Protein AF-A0A316NZL2-F1 (afdb_monomer_lite)

Foldseek 3Di:
DDDQDDKFWFDDQDPVVRFGQGPVRWTWDDDDDQWTWTDDDDDAQTWIWGWDADPVRIIITTTAWGDDGPWTAGPPPRDTDDD

pLDDT: mean 90.19, std 10.27, range [46.5, 97.81]

Secondary structure (DSSP, 8-state):
-------EEE-EE-TTT--EE-TT--EEEEEETTEEEESS---TTPEEEEEEE-TTS-EEEEEEEEEETTEEEETTT--EE--

Structure (mmCIF, N/CA/C/O backbone):
data_AF-A0A316NZL2-F1
#
_entry.id   AF-A0A316NZL2-F1
#
loop_
_atom_site.group_PDB
_atom_site.id
_atom_site.type_symbol
_atom_site.label_atom_id
_atom_site.label_alt_id
_atom_site.label_comp_id
_atom_site.label_asym_id
_atom_site.label_entity_id
_atom_site.label_seq_id
_atom_site.pdbx_PDB_ins_code
_atom_site.Cartn_x
_atom_site.Cartn_y
_atom_site.Cartn_z
_atom_site.occupancy
_atom_site.B_iso_or_equiv
_atom_site.auth_seq_id
_atom_site.auth_comp_id
_atom_site.auth_asym_id
_atom_site.auth_atom_id
_atom_site.pdbx_PDB_model_num
ATOM 1 N N . MET A 1 1 ? -19.055 -12.769 2.082 1.00 46.50 1 MET A N 1
ATOM 2 C CA . MET A 1 1 ? -17.599 -12.612 2.289 1.00 46.50 1 MET A CA 1
ATOM 3 C C . MET A 1 1 ? -17.188 -11.389 1.492 1.00 46.50 1 MET A C 1
ATOM 5 O O . MET A 1 1 ? -17.596 -11.310 0.343 1.00 46.50 1 MET A O 1
ATOM 9 N N . ALA A 1 2 ? -16.547 -10.397 2.111 1.00 52.78 2 ALA A N 1
ATOM 10 C CA . ALA A 1 2 ? -16.137 -9.191 1.394 1.00 52.78 2 ALA A CA 1
ATOM 11 C C . ALA A 1 2 ? -14.998 -9.554 0.434 1.00 52.78 2 ALA A C 1
ATOM 13 O O . ALA A 1 2 ? -14.031 -10.193 0.850 1.00 52.78 2 ALA A O 1
ATOM 14 N N . ASP A 1 3 ? -15.154 -9.206 -0.840 1.00 59.91 3 ASP A N 1
ATOM 15 C CA . ASP A 1 3 ? -14.090 -9.328 -1.830 1.00 59.91 3 ASP A CA 1
ATOM 16 C C . ASP A 1 3 ? -12.917 -8.425 -1.414 1.00 59.91 3 ASP A C 1
ATOM 18 O O . ASP A 1 3 ? -13.125 -7.281 -1.001 1.00 59.91 3 ASP A O 1
ATOM 22 N N . ARG A 1 4 ? -11.689 -8.956 -1.460 1.00 67.94 4 ARG A N 1
ATOM 23 C CA . ARG A 1 4 ? -10.470 -8.237 -1.054 1.00 67.94 4 ARG A CA 1
ATOM 24 C C . ARG A 1 4 ? -10.114 -7.122 -2.040 1.00 67.94 4 ARG A C 1
ATOM 26 O O . ARG A 1 4 ? -9.308 -6.272 -1.693 1.00 67.94 4 ARG A O 1
ATOM 33 N N . GLY A 1 5 ? -10.727 -7.097 -3.222 1.00 73.00 5 GLY A N 1
ATOM 34 C CA . GLY A 1 5 ? -10.265 -6.278 -4.336 1.00 73.00 5 GLY A CA 1
ATOM 35 C C . GLY A 1 5 ? -9.083 -6.944 -5.055 1.00 73.00 5 GLY A C 1
ATOM 36 O O . GLY A 1 5 ? -8.544 -7.945 -4.572 1.00 73.00 5 GLY A O 1
ATOM 37 N N . PRO A 1 6 ? -8.699 -6.429 -6.232 1.00 86.12 6 PRO A N 1
ATOM 38 C CA . PRO A 1 6 ? -7.695 -7.064 -7.078 1.00 86.12 6 PRO A CA 1
ATOM 39 C C . PRO A 1 6 ? -6.290 -7.011 -6.461 1.00 86.12 6 PRO A C 1
ATOM 41 O O . PRO A 1 6 ? -5.944 -6.079 -5.734 1.00 86.12 6 PRO A O 1
ATOM 44 N N . GLU A 1 7 ? -5.465 -8.008 -6.788 1.00 91.69 7 GLU A N 1
ATOM 45 C CA . GLU A 1 7 ? -4.018 -7.936 -6.561 1.00 91.69 7 GLU A CA 1
ATOM 46 C C . GLU A 1 7 ? -3.396 -6.898 -7.504 1.00 91.69 7 GLU A C 1
ATOM 48 O O . GLU A 1 7 ? -3.844 -6.741 -8.641 1.00 91.69 7 GLU A O 1
ATOM 53 N N . ILE A 1 8 ? -2.352 -6.212 -7.038 1.00 94.62 8 ILE A N 1
ATOM 54 C CA . ILE A 1 8 ? -1.652 -5.169 -7.792 1.00 94.62 8 ILE A CA 1
ATOM 55 C C . ILE A 1 8 ? -0.234 -5.660 -8.102 1.00 94.62 8 ILE A C 1
ATOM 57 O O . ILE A 1 8 ? 0.605 -5.717 -7.196 1.00 94.62 8 ILE A O 1
ATOM 61 N N . PRO A 1 9 ? 0.057 -6.049 -9.354 1.00 95.50 9 PRO A N 1
ATOM 62 C CA . PRO A 1 9 ? 1.409 -6.390 -9.772 1.00 95.50 9 PRO A CA 1
ATOM 63 C C . PRO A 1 9 ? 2.324 -5.166 -9.738 1.00 95.50 9 PRO A C 1
ATOM 65 O O . PRO A 1 9 ? 1.967 -4.104 -10.247 1.00 95.50 9 PRO A O 1
ATOM 68 N N . ILE A 1 10 ? 3.520 -5.333 -9.178 1.00 95.75 10 ILE A N 1
ATOM 69 C CA . ILE A 1 10 ? 4.559 -4.304 -9.175 1.00 95.75 10 ILE A CA 1
ATOM 70 C C . ILE A 1 10 ? 5.532 -4.575 -10.315 1.00 95.75 10 ILE A C 1
ATOM 72 O O . ILE A 1 10 ? 6.127 -5.651 -10.399 1.00 95.75 10 ILE A O 1
ATOM 76 N N . GLU A 1 11 ? 5.695 -3.587 -11.193 1.00 95.50 11 GLU A N 1
ATOM 77 C CA . GLU A 1 11 ? 6.552 -3.698 -12.375 1.00 95.50 11 GLU A CA 1
ATOM 78 C C . GLU A 1 11 ? 7.974 -3.217 -12.110 1.00 95.50 11 GLU A C 1
ATOM 80 O O . GLU A 1 11 ? 8.933 -3.752 -12.670 1.00 95.50 11 GLU A O 1
ATOM 85 N N . ARG A 1 12 ? 8.129 -2.197 -11.262 1.00 94.94 12 ARG A N 1
ATOM 86 C CA . ARG A 1 12 ? 9.444 -1.659 -10.916 1.00 94.94 12 ARG A CA 1
ATOM 87 C C . ARG A 1 12 ? 9.459 -1.026 -9.535 1.00 94.94 12 ARG A C 1
ATOM 89 O O . ARG A 1 12 ? 8.428 -0.648 -8.992 1.00 94.94 12 ARG A O 1
ATOM 96 N N . ILE A 1 13 ? 10.669 -0.860 -9.018 1.00 94.62 13 ILE A N 1
ATOM 97 C CA . ILE A 1 13 ? 10.943 -0.066 -7.823 1.00 94.62 13 ILE A CA 1
ATOM 98 C C . ILE A 1 13 ? 11.680 1.188 -8.281 1.00 94.62 13 ILE A C 1
ATOM 100 O O . ILE A 1 13 ? 12.736 1.093 -8.917 1.00 94.62 13 ILE A O 1
ATOM 104 N N . ASP A 1 14 ? 11.128 2.356 -7.974 1.00 95.94 14 ASP A N 1
ATOM 105 C CA . ASP A 1 14 ? 11.849 3.612 -8.113 1.00 95.94 14 ASP A CA 1
ATOM 106 C C . ASP A 1 14 ? 12.894 3.711 -6.999 1.00 95.94 14 ASP A C 1
ATOM 108 O O . ASP A 1 14 ? 12.576 3.822 -5.820 1.00 95.94 14 ASP A O 1
ATOM 112 N N . ARG A 1 15 ? 14.172 3.664 -7.376 1.00 93.62 15 ARG A N 1
ATOM 113 C CA . ARG A 1 15 ? 15.288 3.690 -6.422 1.00 93.62 15 ARG A CA 1
ATOM 114 C C . ARG A 1 15 ? 15.537 5.066 -5.814 1.00 93.62 15 ARG A C 1
ATOM 116 O O . ARG A 1 15 ? 16.220 5.135 -4.798 1.00 93.62 15 ARG A O 1
ATOM 123 N N . ALA A 1 16 ? 15.043 6.141 -6.428 1.00 95.50 16 ALA A N 1
ATOM 124 C CA . ALA A 1 16 ? 15.208 7.483 -5.882 1.00 95.50 16 ALA A CA 1
ATOM 125 C C . ALA A 1 16 ? 14.271 7.713 -4.690 1.00 95.50 16 ALA A C 1
ATOM 127 O O . ALA A 1 16 ? 14.670 8.315 -3.697 1.00 95.50 16 ALA A O 1
ATOM 128 N N . THR A 1 17 ? 13.039 7.213 -4.790 1.00 93.62 17 THR A N 1
ATOM 129 C CA . THR A 1 17 ? 11.985 7.409 -3.784 1.00 93.62 17 THR A CA 1
ATOM 130 C C . THR A 1 17 ? 11.751 6.182 -2.903 1.00 93.62 17 THR A C 1
ATOM 132 O O . THR A 1 17 ? 11.165 6.301 -1.832 1.00 93.62 17 THR A O 1
ATOM 135 N N . GLY A 1 18 ? 12.193 5.001 -3.342 1.00 92.94 18 GLY A N 1
ATOM 136 C CA . GLY A 1 18 ? 11.830 3.716 -2.745 1.00 92.94 18 GLY A CA 1
ATOM 137 C C . GLY A 1 18 ? 10.420 3.243 -3.116 1.00 92.94 18 GLY A C 1
ATOM 138 O O . GLY A 1 18 ? 9.982 2.219 -2.599 1.00 92.94 18 GLY A O 1
ATOM 139 N N . ALA A 1 19 ? 9.704 3.960 -3.991 1.00 96.50 19 ALA A N 1
ATOM 140 C CA . ALA A 1 19 ? 8.331 3.631 -4.349 1.00 96.50 19 ALA A CA 1
ATOM 141 C C . ALA A 1 19 ? 8.248 2.339 -5.167 1.00 96.50 19 ALA A C 1
ATOM 143 O O . ALA A 1 19 ? 9.004 2.121 -6.118 1.00 96.50 19 ALA A O 1
ATOM 144 N N . PHE A 1 20 ? 7.268 1.507 -4.840 1.00 96.75 20 PHE A N 1
ATOM 145 C CA . PHE A 1 20 ? 6.876 0.364 -5.651 1.00 96.75 20 PHE A CA 1
ATOM 146 C C . PHE A 1 20 ? 5.862 0.876 -6.667 1.00 96.75 20 PHE A C 1
ATOM 148 O O . PHE A 1 20 ? 4.893 1.523 -6.282 1.00 96.75 20 PHE A O 1
ATOM 155 N N . LEU A 1 21 ? 6.108 0.642 -7.954 1.00 97.25 21 LEU A N 1
ATOM 156 C CA . LEU A 1 21 ? 5.313 1.205 -9.041 1.00 97.25 21 LEU A CA 1
ATOM 157 C C . LEU A 1 21 ? 4.575 0.101 -9.795 1.00 97.25 21 LEU A C 1
ATOM 159 O O . LEU A 1 21 ? 5.190 -0.868 -10.255 1.00 97.25 21 LEU A O 1
ATOM 163 N N . ASP A 1 22 ? 3.263 0.270 -9.936 1.00 96.38 22 ASP A N 1
ATOM 164 C CA . ASP A 1 22 ? 2.447 -0.571 -10.811 1.00 96.38 22 ASP A CA 1
ATOM 165 C C . AS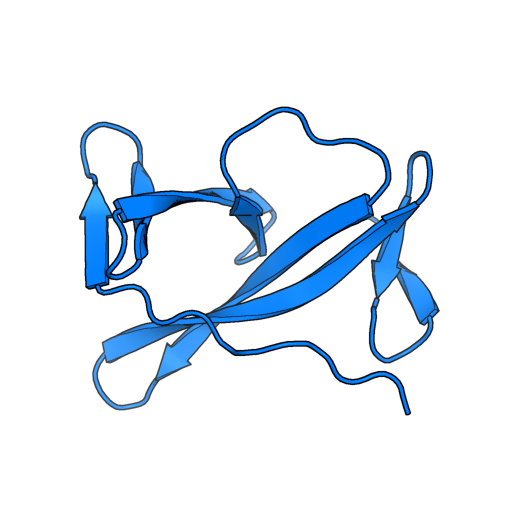P A 1 22 ? 2.594 -0.170 -12.295 1.00 96.38 22 ASP A C 1
ATOM 167 O O . ASP A 1 22 ? 3.307 0.776 -12.651 1.00 96.38 22 ASP A O 1
ATOM 171 N N . ALA A 1 23 ? 1.886 -0.885 -13.173 1.00 96.06 23 ALA A N 1
ATOM 172 C CA . ALA A 1 23 ? 1.883 -0.640 -14.618 1.00 96.06 23 ALA A CA 1
ATOM 173 C C . ALA A 1 23 ? 1.340 0.743 -15.025 1.00 96.06 23 ALA A C 1
ATOM 175 O O . ALA A 1 23 ? 1.623 1.235 -16.117 1.00 96.06 23 ALA A O 1
ATOM 176 N N . GLN A 1 24 ? 0.538 1.372 -14.164 1.00 96.00 24 GLN A N 1
ATOM 177 C CA . GLN A 1 24 ? -0.039 2.699 -14.386 1.00 96.00 24 GLN A CA 1
ATOM 178 C C . GLN A 1 24 ? 0.861 3.809 -13.824 1.00 96.00 24 GLN A C 1
ATOM 180 O O . GLN A 1 24 ? 0.619 4.986 -14.085 1.00 96.00 24 GLN A O 1
ATOM 185 N N . GLY A 1 25 ? 1.925 3.446 -13.102 1.00 95.81 25 GLY A N 1
ATOM 186 C CA . GLY A 1 25 ? 2.834 4.375 -12.444 1.00 95.81 25 GLY A CA 1
ATOM 187 C C . GLY A 1 25 ? 2.355 4.839 -11.071 1.00 95.81 25 GLY A C 1
ATOM 188 O O . GLY A 1 25 ? 2.936 5.783 -10.540 1.00 95.81 25 GLY A O 1
ATOM 189 N N . ASN A 1 26 ? 1.338 4.199 -10.484 1.00 96.50 26 ASN A N 1
ATOM 190 C CA . ASN A 1 26 ? 0.913 4.504 -9.122 1.00 96.50 26 ASN A CA 1
ATOM 191 C C . ASN A 1 26 ? 1.992 4.058 -8.129 1.00 96.50 26 ASN A C 1
ATOM 193 O O . ASN A 1 26 ? 2.498 2.936 -8.217 1.00 96.50 26 ASN A O 1
ATOM 197 N N . GLY A 1 27 ? 2.330 4.942 -7.187 1.00 97.25 27 GLY A N 1
ATOM 198 C CA . GLY A 1 27 ? 3.328 4.704 -6.148 1.00 97.25 27 GLY A CA 1
ATOM 199 C C . GLY A 1 27 ? 2.751 4.074 -4.892 1.00 97.25 27 GLY A C 1
ATOM 200 O O . GLY A 1 27 ? 1.729 4.522 -4.371 1.00 97.25 27 GLY A O 1
ATOM 201 N N . TYR A 1 28 ? 3.454 3.068 -4.381 1.00 97.81 28 TYR A N 1
ATOM 202 C CA . TYR A 1 28 ? 3.161 2.405 -3.120 1.00 97.81 28 TYR A CA 1
ATOM 203 C C . TYR A 1 28 ? 4.390 2.438 -2.216 1.00 97.81 28 TYR A C 1
ATOM 205 O O . TYR A 1 28 ? 5.498 2.108 -2.643 1.00 97.81 28 TYR A O 1
ATOM 213 N N . PHE A 1 29 ? 4.187 2.825 -0.961 1.00 96.69 29 PHE A N 1
ATOM 214 C CA . PHE A 1 29 ? 5.255 3.055 0.006 1.00 96.69 29 PHE A CA 1
ATOM 215 C C . PHE A 1 29 ? 5.080 2.156 1.214 1.00 96.69 29 PHE A C 1
ATOM 217 O O . PHE A 1 29 ? 3.982 2.065 1.768 1.00 96.69 29 PHE A O 1
ATOM 224 N N . GLU A 1 30 ? 6.164 1.503 1.616 1.00 94.88 30 GLU A N 1
ATOM 225 C CA . GLU A 1 30 ? 6.168 0.651 2.795 1.00 94.88 30 GLU A CA 1
ATOM 226 C C . GLU A 1 30 ? 6.005 1.494 4.065 1.00 94.88 30 GLU A C 1
ATOM 228 O O . GLU A 1 30 ? 6.682 2.505 4.250 1.00 94.88 30 GLU A O 1
ATOM 233 N N . ILE A 1 31 ? 5.099 1.072 4.944 1.00 93.19 31 ILE A N 1
ATOM 234 C CA . ILE A 1 31 ? 4.826 1.722 6.229 1.00 93.19 31 ILE A CA 1
ATOM 235 C C . ILE A 1 31 ? 5.190 0.840 7.426 1.00 93.19 31 ILE A C 1
ATOM 237 O O . ILE A 1 31 ? 5.379 1.367 8.518 1.00 93.19 31 ILE A O 1
ATOM 241 N N . SER A 1 32 ? 5.264 -0.483 7.243 1.00 91.44 32 SER A N 1
ATOM 242 C CA . SER A 1 32 ? 5.598 -1.461 8.289 1.00 91.44 32 SER A CA 1
ATOM 243 C C . SER A 1 32 ? 5.742 -2.851 7.665 1.00 91.44 32 SER A C 1
ATOM 245 O O . SER A 1 32 ? 4.816 -3.256 6.978 1.00 91.44 32 SER A O 1
ATOM 247 N N . ASN A 1 33 ? 6.844 -3.573 7.906 1.00 87.38 33 ASN A N 1
ATOM 248 C CA . ASN A 1 33 ? 7.089 -4.989 7.549 1.00 87.38 33 ASN A CA 1
ATOM 249 C C . ASN A 1 33 ? 6.193 -5.571 6.429 1.00 87.38 33 ASN A C 1
ATOM 251 O O . ASN A 1 33 ? 5.203 -6.254 6.711 1.00 87.38 33 ASN A O 1
ATOM 255 N N . ASP A 1 34 ? 6.542 -5.312 5.170 1.00 91.94 34 ASP A N 1
ATOM 256 C CA . ASP A 1 34 ? 5.828 -5.762 3.969 1.00 91.94 34 ASP A CA 1
ATOM 257 C C . ASP A 1 34 ? 4.392 -5.222 3.824 1.00 91.94 34 ASP A C 1
ATOM 259 O O . ASP A 1 34 ? 3.563 -5.822 3.131 1.00 91.94 34 ASP A O 1
ATOM 263 N N . LEU A 1 35 ? 4.057 -4.101 4.466 1.00 94.81 35 LEU A N 1
ATOM 264 C CA . LEU A 1 35 ? 2.789 -3.395 4.296 1.00 94.81 35 LEU A CA 1
ATOM 265 C C . LEU A 1 35 ? 3.003 -2.056 3.628 1.00 94.81 35 LEU A C 1
ATOM 267 O O . LEU A 1 35 ? 3.752 -1.212 4.109 1.00 94.81 35 LEU A O 1
ATOM 271 N N . PHE A 1 36 ? 2.265 -1.854 2.550 1.00 96.88 36 PHE A N 1
ATOM 272 C CA . PHE A 1 36 ? 2.399 -0.717 1.664 1.00 96.88 36 PHE A CA 1
ATOM 273 C C . PHE A 1 36 ? 1.100 0.072 1.629 1.00 96.88 36 PHE A C 1
ATOM 275 O O . PHE A 1 36 ? 0.023 -0.511 1.723 1.00 96.88 36 PHE A O 1
ATOM 282 N N . VAL A 1 37 ? 1.173 1.382 1.448 1.00 97.00 37 VAL A N 1
ATOM 283 C CA . VAL A 1 37 ? 0.010 2.229 1.145 1.00 97.00 37 VAL A CA 1
ATOM 284 C C . VAL A 1 37 ? 0.249 2.957 -0.166 1.00 97.00 37 VAL A C 1
ATOM 286 O O . VAL A 1 37 ? 1.393 3.248 -0.507 1.00 97.00 37 VAL A O 1
ATOM 289 N N . ALA A 1 38 ? -0.825 3.245 -0.899 1.00 96.44 38 ALA A N 1
ATOM 290 C CA . ALA A 1 38 ? -0.733 4.140 -2.046 1.00 96.44 38 ALA A CA 1
ATOM 291 C C . ALA A 1 38 ? -0.253 5.530 -1.596 1.00 96.44 38 ALA A C 1
ATOM 293 O O . ALA A 1 38 ? -0.513 5.941 -0.461 1.00 96.44 38 ALA A O 1
ATOM 294 N N . GLU A 1 39 ? 0.435 6.242 -2.486 1.00 93.62 39 GLU A N 1
ATOM 295 C CA . GLU A 1 39 ? 0.899 7.606 -2.244 1.00 93.62 39 GLU A CA 1
ATOM 296 C C . GLU A 1 39 ? -0.222 8.514 -1.718 1.00 93.62 39 GLU A C 1
ATOM 298 O O . GLU A 1 39 ? -1.341 8.524 -2.237 1.00 93.62 39 GLU A O 1
ATOM 303 N N . GLY A 1 40 ? 0.094 9.309 -0.693 1.00 90.75 40 GLY A N 1
ATOM 304 C CA . GLY A 1 40 ? -0.814 10.302 -0.131 1.00 90.75 40 GLY A CA 1
ATOM 305 C C . GLY A 1 40 ? -0.900 10.262 1.391 1.00 90.75 40 GLY A C 1
ATOM 306 O O . GLY A 1 40 ? -0.114 9.617 2.083 1.00 90.75 40 GLY A O 1
ATOM 307 N N . VAL A 1 41 ? -1.870 11.005 1.927 1.00 91.12 41 VAL A N 1
ATOM 308 C CA . VAL A 1 41 ? -2.115 11.090 3.371 1.00 91.12 41 VAL A CA 1
ATOM 309 C C . VAL A 1 41 ? -2.881 9.855 3.842 1.00 91.12 41 VAL A C 1
ATOM 311 O O . VAL A 1 41 ? -3.939 9.527 3.308 1.00 91.12 41 VAL A O 1
ATOM 314 N N . ILE A 1 42 ? -2.381 9.200 4.892 1.00 93.81 42 ILE A N 1
ATOM 315 C CA . ILE A 1 42 ? -3.073 8.081 5.540 1.00 93.81 42 ILE A CA 1
ATOM 316 C C . ILE A 1 42 ? -4.246 8.625 6.366 1.00 93.81 42 ILE A C 1
ATOM 318 O O . ILE A 1 42 ? -4.050 9.374 7.324 1.00 93.81 42 ILE A O 1
ATOM 322 N N . GLY A 1 43 ? -5.465 8.210 6.024 1.00 94.19 43 GLY A N 1
ATOM 323 C CA . GLY A 1 43 ? -6.709 8.640 6.664 1.00 94.19 43 GLY A CA 1
ATOM 324 C C . GLY A 1 43 ? -7.785 7.555 6.647 1.00 94.19 43 GLY A C 1
ATOM 325 O O . GLY A 1 43 ? -7.512 6.404 6.318 1.00 94.19 43 GLY A O 1
ATOM 326 N N . GLU A 1 44 ? -9.015 7.903 7.034 1.00 95.44 44 GLU A N 1
ATOM 327 C CA . GLU A 1 44 ? -10.164 6.985 6.967 1.00 95.44 44 GLU A CA 1
ATOM 328 C C . GLU A 1 44 ? -10.291 6.373 5.563 1.00 95.44 44 GLU A C 1
ATOM 330 O O . GLU A 1 44 ? -10.256 7.087 4.563 1.00 95.44 44 GLU A O 1
ATOM 335 N N . GLY A 1 45 ? -10.446 5.052 5.484 1.00 94.44 45 GLY A N 1
ATOM 336 C CA . GLY A 1 45 ? -10.615 4.337 4.220 1.00 94.44 45 GLY A CA 1
ATOM 337 C C . GLY A 1 45 ? -9.321 4.026 3.463 1.00 94.44 45 GLY A C 1
ATOM 338 O O . GLY A 1 45 ? -9.381 3.267 2.497 1.00 94.44 45 GLY A O 1
ATOM 339 N N . THR A 1 46 ? -8.155 4.524 3.898 1.00 95.88 46 THR A N 1
ATOM 340 C CA . THR A 1 46 ? -6.866 4.134 3.302 1.00 95.88 46 THR A CA 1
ATOM 341 C C . THR A 1 46 ? -6.687 2.618 3.372 1.00 95.88 46 THR A C 1
ATOM 343 O O . THR A 1 46 ? -6.930 2.002 4.412 1.00 95.88 46 THR A O 1
ATOM 346 N N . ILE A 1 47 ? -6.238 2.019 2.270 1.00 95.31 47 ILE A N 1
ATOM 347 C CA . ILE A 1 47 ? -5.936 0.591 2.182 1.00 95.31 47 ILE A CA 1
ATOM 348 C C . ILE A 1 47 ? -4.437 0.382 2.366 1.00 95.31 47 ILE A C 1
ATOM 350 O O . ILE A 1 47 ? -3.635 1.029 1.693 1.00 95.31 47 ILE A O 1
ATOM 354 N N . ALA A 1 48 ? -4.077 -0.536 3.263 1.00 95.75 48 ALA A N 1
ATOM 355 C CA . ALA A 1 48 ? -2.734 -1.087 3.333 1.00 95.75 48 ALA A CA 1
ATOM 356 C C . ALA A 1 48 ? -2.706 -2.470 2.6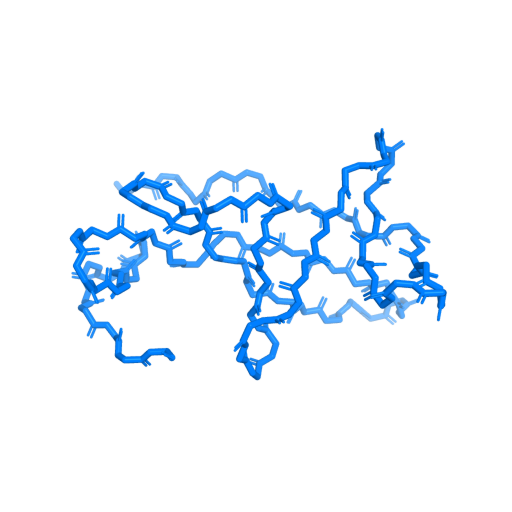77 1.00 95.75 48 ALA A C 1
ATOM 358 O O . ALA A 1 48 ? -3.560 -3.333 2.929 1.00 95.75 48 ALA A O 1
ATOM 359 N N . PHE A 1 49 ? -1.706 -2.669 1.833 1.00 96.19 49 PHE A N 1
ATOM 360 C CA . PHE A 1 49 ? -1.508 -3.851 1.021 1.00 96.19 49 PHE A CA 1
ATOM 361 C C . PHE A 1 49 ? -0.340 -4.657 1.566 1.00 96.19 49 PHE A C 1
ATOM 363 O O . PHE A 1 49 ? 0.711 -4.096 1.844 1.00 96.19 49 PHE A O 1
ATOM 37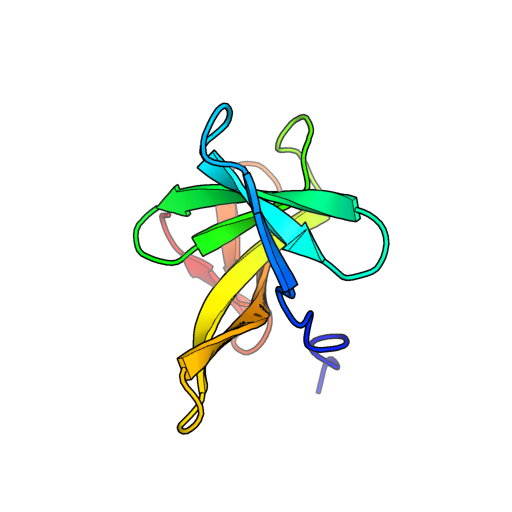0 N N . HIS A 1 50 ? -0.496 -5.969 1.672 1.00 94.88 50 HIS A N 1
ATOM 371 C CA . HIS A 1 50 ? 0.623 -6.854 1.955 1.00 94.88 50 HIS A CA 1
ATOM 372 C C . HIS A 1 50 ? 1.399 -7.153 0.674 1.00 94.88 50 HIS A C 1
ATOM 374 O O . HIS A 1 50 ? 0.822 -7.654 -0.297 1.00 94.88 50 HIS A O 1
ATOM 380 N N . GLY A 1 51 ? 2.690 -6.839 0.681 1.00 93.06 51 GLY A N 1
ATOM 381 C CA . GLY A 1 51 ? 3.630 -7.233 -0.352 1.00 93.06 51 GLY A CA 1
ATOM 382 C C . GLY A 1 51 ? 3.977 -8.706 -0.221 1.00 93.06 51 GLY A C 1
ATOM 383 O O . GLY A 1 51 ? 4.342 -9.187 0.844 1.00 93.06 51 GLY A O 1
ATOM 384 N N . SER A 1 52 ? 3.855 -9.440 -1.321 1.00 87.25 52 SER A N 1
ATOM 385 C CA . SER A 1 52 ? 4.260 -10.842 -1.384 1.00 87.25 52 SER A CA 1
ATOM 386 C C . SER A 1 52 ? 5.028 -11.111 -2.671 1.00 87.25 52 SER A C 1
ATOM 388 O O . SER A 1 52 ? 4.667 -10.613 -3.739 1.00 87.25 52 SER A O 1
ATOM 390 N N . GLY A 1 53 ? 6.102 -11.892 -2.567 1.00 81.38 53 GLY A N 1
ATOM 391 C CA . GLY A 1 53 ? 6.837 -12.387 -3.725 1.00 81.38 53 GLY A CA 1
ATOM 392 C C . GLY A 1 53 ? 6.108 -13.557 -4.390 1.00 81.38 53 GLY A C 1
ATOM 393 O O . GLY A 1 53 ? 5.544 -14.424 -3.723 1.00 81.38 53 GLY A O 1
ATOM 394 N N . SER A 1 54 ? 6.137 -13.601 -5.716 1.00 70.12 54 SER A N 1
ATOM 395 C CA . SER A 1 54 ? 5.736 -14.757 -6.521 1.00 70.12 54 SER A CA 1
ATOM 396 C C . SER A 1 54 ? 6.954 -15.625 -6.866 1.00 70.12 54 SER A C 1
ATOM 398 O O . SER A 1 54 ? 8.092 -15.155 -6.850 1.00 70.12 54 SER A O 1
ATOM 400 N N . HIS A 1 55 ? 6.725 -16.889 -7.241 1.00 60.97 55 HIS A N 1
ATOM 401 C CA . HIS A 1 55 ? 7.789 -17.842 -7.606 1.00 60.97 55 HIS A CA 1
ATOM 402 C C . HIS A 1 55 ? 8.652 -17.403 -8.814 1.00 60.97 55 HIS A C 1
ATOM 404 O O . HIS A 1 55 ? 9.690 -18.006 -9.061 1.00 60.97 55 HIS A O 1
ATOM 410 N N . GLY A 1 56 ? 8.257 -16.355 -9.548 1.00 69.19 56 GLY A N 1
ATOM 411 C CA . GLY A 1 56 ? 9.033 -15.767 -10.647 1.00 69.19 56 GLY A CA 1
ATOM 412 C C . GLY A 1 56 ? 9.875 -14.544 -10.262 1.00 69.19 56 GLY A C 1
ATOM 413 O O . GLY A 1 56 ? 10.439 -13.912 -11.146 1.00 69.19 56 GLY A O 1
ATOM 414 N N . GLY A 1 57 ? 9.935 -14.169 -8.979 1.00 77.56 57 GLY A N 1
ATOM 415 C CA . GLY A 1 57 ? 10.639 -12.959 -8.534 1.00 77.56 57 GLY A CA 1
ATOM 416 C C . GLY A 1 57 ? 9.852 -11.658 -8.729 1.00 77.56 57 GLY A C 1
ATOM 417 O O . GLY A 1 57 ? 10.405 -10.579 -8.537 1.00 77.56 57 GLY A O 1
ATOM 418 N N . HIS A 1 58 ? 8.564 -11.740 -9.081 1.00 86.81 58 HIS A N 1
ATOM 419 C CA . HIS A 1 58 ? 7.680 -10.573 -9.158 1.00 86.81 58 HIS A CA 1
ATOM 420 C C . HIS A 1 58 ? 7.005 -10.315 -7.817 1.00 86.81 58 HIS A C 1
ATOM 422 O O . HIS A 1 58 ? 6.605 -11.264 -7.140 1.00 86.81 58 HIS A O 1
ATOM 428 N N . ILE A 1 59 ? 6.833 -9.044 -7.471 1.00 93.19 59 ILE A N 1
ATOM 429 C CA . ILE A 1 59 ? 6.125 -8.616 -6.265 1.00 93.19 59 ILE A CA 1
ATOM 430 C C . ILE A 1 59 ? 4.672 -8.315 -6.632 1.00 93.19 59 ILE A C 1
ATOM 432 O O . ILE A 1 59 ? 4.399 -7.682 -7.652 1.00 93.19 59 ILE A O 1
ATOM 436 N N . VAL A 1 60 ? 3.741 -8.755 -5.790 1.00 94.44 60 VAL A N 1
ATOM 437 C CA . VAL A 1 60 ? 2.330 -8.366 -5.861 1.00 94.44 60 VAL A CA 1
ATOM 438 C C . VAL A 1 60 ? 1.890 -7.780 -4.527 1.00 94.44 60 VAL A C 1
ATOM 440 O O . VAL A 1 60 ? 2.240 -8.301 -3.464 1.00 94.44 60 VAL A O 1
ATOM 443 N N . LEU A 1 61 ? 1.104 -6.711 -4.585 1.00 95.62 61 LEU A N 1
ATOM 444 C CA . LEU A 1 61 ? 0.476 -6.099 -3.423 1.00 95.62 61 LEU A CA 1
ATOM 445 C C . LEU A 1 61 ? -0.971 -6.577 -3.319 1.00 95.62 61 LEU A C 1
ATOM 447 O O . LEU A 1 61 ? -1.752 -6.456 -4.264 1.00 95.62 61 LEU A O 1
ATOM 451 N N . LYS A 1 62 ? -1.340 -7.129 -2.163 1.00 94.31 62 LYS A N 1
ATOM 452 C CA . LYS A 1 62 ? -2.688 -7.653 -1.909 1.00 94.31 62 LYS A CA 1
ATOM 453 C C . LYS A 1 62 ? -3.364 -6.821 -0.827 1.00 94.31 62 LYS A C 1
ATOM 455 O O . LYS A 1 62 ? -2.798 -6.723 0.263 1.00 94.31 62 LYS A O 1
ATOM 460 N N . PRO A 1 63 ? -4.559 -6.254 -1.059 1.00 94.50 63 PRO A N 1
ATOM 461 C CA . PRO A 1 63 ? -5.271 -5.515 -0.021 1.00 94.50 63 PRO A CA 1
ATOM 462 C C . PRO A 1 63 ? -5.455 -6.374 1.236 1.00 94.50 63 PRO A C 1
ATOM 464 O O . PRO A 1 63 ? -5.935 -7.5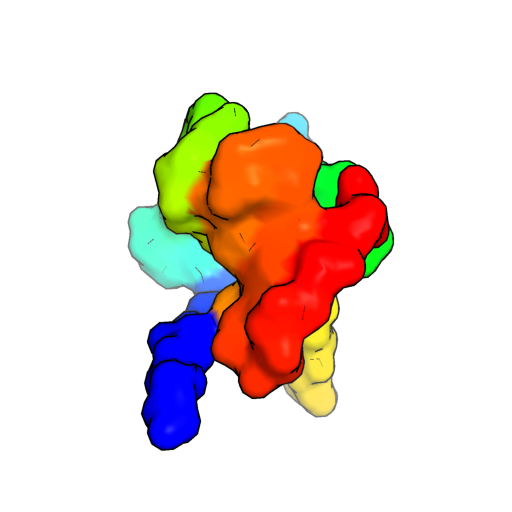12 1.162 1.00 94.50 63 PRO A O 1
ATOM 467 N N . LEU A 1 64 ? -5.052 -5.852 2.396 1.00 94.12 64 LEU A N 1
ATOM 468 C CA . LEU A 1 64 ? -5.101 -6.607 3.649 1.00 94.12 64 LEU A CA 1
ATOM 469 C C . LEU A 1 64 ? -5.792 -5.848 4.777 1.00 94.12 64 LEU A C 1
ATOM 471 O O . LEU A 1 64 ? -6.587 -6.452 5.503 1.00 94.12 64 LEU A O 1
ATOM 475 N N . TYR A 1 65 ? -5.527 -4.551 4.914 1.00 95.25 65 TYR A N 1
ATOM 476 C CA . TYR A 1 65 ? -6.113 -3.725 5.964 1.00 95.25 65 TYR A CA 1
ATOM 477 C C . TYR A 1 65 ? -6.788 -2.488 5.391 1.00 95.25 65 TYR A C 1
ATOM 479 O O . TYR A 1 65 ? -6.324 -1.911 4.414 1.00 95.25 65 TYR A O 1
ATOM 487 N N . VAL A 1 66 ? -7.844 -2.041 6.065 1.00 95.75 66 VAL A N 1
ATOM 488 C CA . VAL A 1 66 ? -8.449 -0.725 5.853 1.00 95.75 66 VAL A CA 1
ATOM 489 C C . VAL A 1 66 ? -8.297 0.112 7.115 1.00 95.75 66 VAL A C 1
ATOM 491 O O . VAL A 1 66 ? -8.479 -0.382 8.234 1.00 95.75 66 VAL A O 1
ATOM 494 N N . ARG A 1 67 ? -7.957 1.385 6.949 1.00 95.62 67 ARG A N 1
ATOM 495 C CA . ARG A 1 67 ? -7.896 2.348 8.042 1.00 95.62 67 ARG A CA 1
ATOM 496 C C . ARG A 1 67 ? -9.315 2.741 8.454 1.00 95.62 67 ARG A C 1
ATOM 498 O O . ARG A 1 67 ? -10.092 3.210 7.627 1.00 95.62 67 ARG A O 1
ATOM 505 N N . ARG A 1 68 ? -9.646 2.536 9.729 1.00 95.00 68 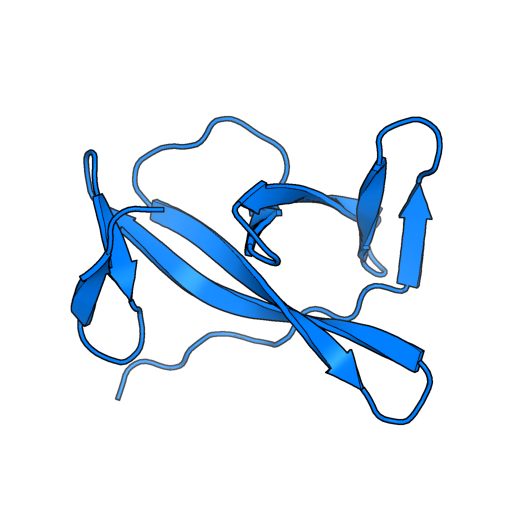ARG A N 1
ATOM 506 C CA . ARG A 1 68 ? -10.900 2.965 10.367 1.00 95.00 68 ARG A CA 1
ATOM 507 C C . ARG A 1 68 ? -10.572 3.705 11.661 1.00 95.00 68 ARG A C 1
ATOM 509 O O . ARG A 1 68 ? -10.128 3.112 12.649 1.00 95.00 68 ARG A O 1
ATOM 516 N N . GLY A 1 69 ? -10.731 5.018 11.640 1.00 90.38 69 GLY A N 1
ATOM 517 C CA . GLY A 1 69 ? -10.238 5.961 12.629 1.00 90.38 69 GLY A CA 1
ATOM 518 C C . GLY A 1 69 ? -8.723 5.849 12.792 1.00 90.38 69 GLY A C 1
ATOM 519 O O . GLY A 1 69 ? -7.951 5.876 11.834 1.00 90.38 69 GLY A O 1
ATOM 520 N N . ALA A 1 70 ? -8.286 5.677 14.038 1.00 89.31 70 ALA A N 1
ATOM 521 C CA . ALA A 1 70 ? -6.876 5.498 14.375 1.00 89.31 70 ALA A CA 1
ATOM 522 C C . ALA A 1 70 ? -6.384 4.040 14.257 1.00 89.31 70 ALA A C 1
ATOM 524 O O . ALA A 1 70 ? -5.256 3.746 14.650 1.00 89.31 70 ALA A O 1
ATOM 525 N N . ARG A 1 71 ? -7.214 3.112 13.761 1.00 93.88 71 ARG A N 1
ATOM 526 C CA . ARG A 1 71 ? -6.918 1.674 13.746 1.00 93.88 71 ARG A CA 1
ATOM 527 C C . ARG A 1 71 ? -6.865 1.134 12.329 1.00 93.88 71 ARG A C 1
ATOM 529 O O . ARG A 1 71 ? -7.615 1.565 11.458 1.00 93.88 71 ARG A O 1
ATOM 536 N N . TRP A 1 72 ? -6.022 0.137 12.127 1.00 95.44 72 TRP A N 1
ATOM 537 C CA . TRP A 1 72 ? -6.089 -0.708 10.948 1.00 95.44 72 TRP A CA 1
ATOM 538 C C . TRP A 1 72 ? -6.961 -1.919 11.244 1.00 95.44 72 TRP A C 1
ATOM 540 O O . TRP A 1 72 ? -6.868 -2.505 12.321 1.00 95.44 72 TRP A O 1
ATOM 550 N N . VAL A 1 73 ? -7.836 -2.277 10.311 1.00 95.69 73 VAL A N 1
ATOM 551 C CA . VAL A 1 73 ? -8.761 -3.403 10.455 1.00 95.69 73 VAL A CA 1
ATOM 552 C C . VAL A 1 73 ? -8.514 -4.387 9.328 1.00 95.69 73 VAL A C 1
ATOM 554 O O . VAL A 1 73 ? -8.549 -4.008 8.158 1.00 95.69 73 VAL A O 1
ATOM 557 N N . ASN A 1 74 ? -8.255 -5.645 9.679 1.00 93.81 74 ASN A N 1
ATOM 558 C CA . ASN A 1 74 ? -8.032 -6.708 8.7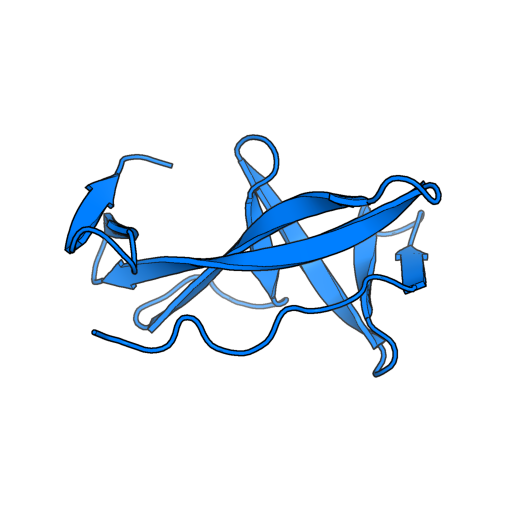10 1.00 93.81 74 ASN A CA 1
ATOM 559 C C . ASN A 1 74 ? -9.310 -6.931 7.898 1.00 93.81 74 ASN A C 1
ATOM 561 O O . ASN A 1 74 ? -10.377 -7.185 8.459 1.00 93.81 74 ASN A O 1
ATOM 565 N N . MET A 1 75 ? -9.204 -6.850 6.576 1.00 92.31 75 MET A N 1
ATOM 566 C CA . MET A 1 75 ? -10.360 -6.909 5.683 1.00 92.31 75 MET A CA 1
ATOM 567 C C . MET A 1 75 ? -10.986 -8.309 5.595 1.00 92.31 75 MET A C 1
ATOM 569 O O . MET A 1 75 ? -12.148 -8.418 5.216 1.00 92.31 75 MET A O 1
ATOM 573 N N . LEU A 1 76 ? -10.261 -9.374 5.969 1.00 89.12 76 LEU A N 1
ATOM 574 C CA . LEU A 1 76 ? -10.815 -10.732 6.014 1.00 89.12 76 LEU A CA 1
ATOM 575 C C . LEU A 1 76 ? -11.494 -11.057 7.336 1.00 89.12 76 LEU A C 1
ATOM 577 O O . LEU A 1 76 ? -12.550 -11.684 7.349 1.00 89.12 76 LEU A O 1
ATOM 581 N N . THR A 1 77 ? -10.854 -10.699 8.446 1.00 91.25 77 THR A N 1
ATOM 582 C CA . THR A 1 77 ? -11.292 -11.144 9.775 1.00 91.25 77 THR A CA 1
ATOM 583 C C . THR A 1 77 ? -12.102 -10.084 10.512 1.00 91.25 77 THR A C 1
ATOM 585 O O . THR A 1 77 ? -12.765 -10.399 11.495 1.00 91.25 77 THR A O 1
ATOM 588 N N . GLY A 1 78 ? -12.042 -8.824 10.072 1.00 92.50 78 GLY A N 1
ATOM 589 C CA . GLY A 1 78 ? -12.629 -7.684 10.777 1.00 92.50 78 GLY A CA 1
ATOM 590 C C . GLY A 1 78 ? -11.900 -7.319 12.074 1.00 92.50 78 GLY A C 1
ATOM 591 O O . GLY A 1 78 ? -12.359 -6.443 12.806 1.00 92.50 78 GLY A O 1
ATOM 592 N N . VAL A 1 79 ? -10.775 -7.972 12.376 1.00 93.62 79 VAL A N 1
ATOM 593 C CA . VAL A 1 79 ? -10.013 -7.757 13.610 1.00 93.62 79 VAL A CA 1
ATOM 594 C C . VAL A 1 79 ? -9.134 -6.518 13.470 1.00 93.62 79 VAL A C 1
ATOM 596 O O . VAL A 1 79 ? -8.483 -6.315 12.445 1.00 93.62 79 VAL A O 1
ATOM 599 N N . ALA A 1 80 ? -9.115 -5.683 14.510 1.00 92.62 80 ALA A N 1
ATOM 600 C CA . ALA A 1 80 ? -8.218 -4.538 14.579 1.00 92.62 80 ALA A CA 1
ATOM 601 C C . ALA A 1 80 ? -6.775 -4.992 14.850 1.00 92.62 80 ALA A C 1
ATOM 603 O O . ALA A 1 80 ? -6.540 -5.797 15.750 1.00 92.62 80 ALA A O 1
ATOM 604 N N . CYS A 1 81 ? -5.821 -4.429 14.114 1.00 85.38 81 CYS A N 1
ATOM 605 C CA . CYS A 1 81 ? -4.397 -4.714 14.249 1.00 85.38 81 CYS A CA 1
ATOM 606 C C . CYS A 1 81 ? -3.613 -3.417 14.507 1.00 85.38 81 CYS A C 1
ATOM 608 O O . CYS A 1 81 ? -3.880 -2.403 13.851 1.00 85.38 81 CYS A O 1
ATOM 610 N N . PRO A 1 82 ? -2.648 -3.425 15.444 1.00 77.81 82 PRO A N 1
ATOM 611 C CA . PRO A 1 82 ? -1.597 -2.419 15.460 1.00 77.81 82 PRO A CA 1
ATOM 612 C C . PRO A 1 82 ? -0.657 -2.692 14.276 1.00 77.81 82 PRO A C 1
ATOM 614 O O . PRO A 1 82 ? -0.254 -3.836 14.069 1.00 77.81 82 PRO A O 1
ATOM 617 N N . ILE A 1 83 ? -0.366 -1.660 13.485 1.00 79.31 83 ILE A N 1
ATOM 618 C CA . ILE A 1 83 ? 0.598 -1.683 12.374 1.00 79.31 83 ILE A CA 1
ATOM 619 C C . ILE A 1 83 ? 1.624 -0.595 12.638 1.00 79.31 83 ILE A C 1
ATOM 621 O O . ILE A 1 83 ? 1.165 0.483 13.094 1.00 79.31 83 ILE A O 1
#

Sequence (83 aa):
MADRGPEIPIERIDRATGAFLDAQGNGYFEISNDLFVAEGVIGEGTIAFHGSGSHGGHIVLKPLYVRRGARWVNMLTGVACPI

Radius of gyration: 12.71 Å; chains: 1; bounding box: 33×29×30 Å